Protein AF-A0A521XKG6-F1 (afdb_monomer_lite)

Sequence (71 aa):
MAKRDPERTMKLRIAVRYLLDRDSLIKGNQSRLAEHFKVSRQRVHQIVCEERQRDPHVVEQVRHDQMVASH

Foldseek 3Di:
DPDPDVVLVVVLLVVLLVCLVVVNPPPVVLVVSCVVSVHDSVVSVVSNVVSPVVDPVSVPPVVPVVPPPPD

pLDDT: mean 75.23, std 16.97, range [42.78, 91.38]

Radius of gyration: 13.93 Å; chains: 1; bounding box: 28×24×46 Å

Structure (mmCIF, N/CA/C/O backbone):
data_AF-A0A521XKG6-F1
#
_entry.id   AF-A0A521XKG6-F1
#
loop_
_atom_site.group_PDB
_atom_site.id
_atom_site.type_symbol
_atom_site.label_atom_id
_atom_site.label_alt_id
_atom_site.label_comp_id
_atom_site.label_asym_id
_atom_site.label_entity_id
_atom_site.label_seq_id
_atom_site.pdbx_PDB_ins_code
_atom_site.Cartn_x
_atom_site.Cartn_y
_atom_site.Cartn_z
_atom_site.occupancy
_atom_site.B_iso_or_equiv
_atom_site.auth_seq_id
_atom_site.auth_comp_id
_atom_site.auth_asym_id
_atom_site.auth_atom_id
_atom_site.pdbx_PDB_model_num
ATOM 1 N N . MET A 1 1 ? -17.576 6.250 11.357 1.00 44.19 1 MET A N 1
ATOM 2 C CA . MET A 1 1 ? -16.352 6.127 10.530 1.00 44.19 1 MET A CA 1
ATOM 3 C C . MET A 1 1 ? -15.184 5.828 11.457 1.00 44.19 1 MET A C 1
ATOM 5 O O . MET A 1 1 ? -14.963 6.609 12.373 1.00 44.19 1 MET A O 1
ATOM 9 N N . ALA A 1 2 ? -14.508 4.685 11.305 1.00 55.25 2 ALA A N 1
ATOM 10 C CA . ALA A 1 2 ? -13.406 4.300 12.191 1.00 55.25 2 ALA A CA 1
ATOM 11 C C . ALA A 1 2 ? -12.311 5.381 12.189 1.00 55.25 2 ALA A C 1
ATOM 13 O O . ALA A 1 2 ? -11.926 5.854 11.116 1.00 55.25 2 ALA A O 1
ATOM 14 N N . LYS A 1 3 ? -11.847 5.783 13.383 1.00 59.59 3 LYS A N 1
ATOM 15 C CA . LYS A 1 3 ? -10.723 6.714 13.567 1.00 59.59 3 LYS A CA 1
ATOM 16 C C . LYS A 1 3 ? -9.582 6.272 12.650 1.00 59.59 3 LYS A C 1
ATOM 18 O O . LYS A 1 3 ? -9.074 5.159 12.779 1.00 59.59 3 LYS A O 1
ATOM 23 N N . ARG A 1 4 ? -9.244 7.122 11.677 1.00 65.25 4 ARG A N 1
ATOM 24 C CA . ARG A 1 4 ? -8.110 6.901 10.778 1.00 65.25 4 ARG A CA 1
ATOM 25 C C . ARG A 1 4 ? -6.874 6.814 11.655 1.00 65.25 4 ARG A C 1
ATOM 27 O O . ARG A 1 4 ? -6.556 7.775 12.338 1.00 65.25 4 ARG A O 1
ATOM 34 N N . ASP A 1 5 ? -6.234 5.657 11.653 1.00 78.12 5 ASP A N 1
ATOM 35 C CA . ASP A 1 5 ? -4.951 5.460 12.308 1.00 78.12 5 ASP A CA 1
ATOM 36 C C . ASP A 1 5 ? -3.866 5.998 11.359 1.00 78.12 5 ASP A C 1
ATOM 38 O O . ASP A 1 5 ? -3.650 5.421 10.276 1.00 78.12 5 ASP A O 1
ATOM 42 N N . PRO A 1 6 ? -3.268 7.158 11.683 1.00 78.25 6 PRO A N 1
ATOM 43 C CA . PRO A 1 6 ? -2.316 7.808 10.796 1.00 78.25 6 PRO A CA 1
ATOM 44 C C . PRO A 1 6 ? -1.030 6.985 10.664 1.00 78.25 6 PRO A C 1
ATOM 46 O O . PRO A 1 6 ? -0.484 6.900 9.565 1.00 78.25 6 PRO A O 1
ATOM 49 N N . GLU A 1 7 ? -0.597 6.302 11.726 1.00 86.06 7 GLU A N 1
ATOM 50 C CA . GLU A 1 7 ? 0.620 5.487 11.723 1.00 86.06 7 GLU A CA 1
ATOM 51 C C . GLU A 1 7 ?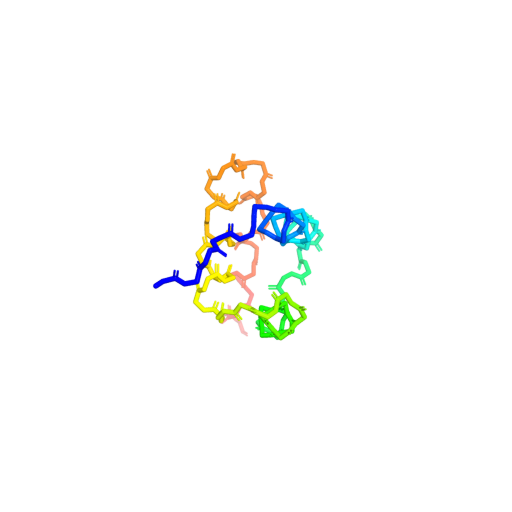 0.488 4.267 10.814 1.00 86.06 7 GLU A C 1
ATOM 53 O O . GLU A 1 7 ? 1.370 3.980 10.003 1.00 86.06 7 GLU A O 1
ATOM 58 N N . ARG A 1 8 ? -0.642 3.564 10.882 1.00 85.69 8 ARG A N 1
ATOM 59 C CA . ARG A 1 8 ? -0.937 2.438 9.989 1.00 85.69 8 ARG A CA 1
ATOM 60 C C . ARG A 1 8 ? -0.968 2.874 8.528 1.00 85.69 8 ARG A C 1
ATOM 62 O O . ARG A 1 8 ? -0.438 2.174 7.667 1.00 85.69 8 ARG A O 1
ATOM 69 N N . THR A 1 9 ? -1.572 4.029 8.246 1.00 86.00 9 THR A N 1
ATOM 70 C CA . THR A 1 9 ? -1.628 4.579 6.882 1.00 86.00 9 THR A CA 1
ATOM 71 C C . THR A 1 9 ? -0.230 4.944 6.381 1.00 86.00 9 THR A C 1
ATOM 73 O O . THR A 1 9 ? 0.099 4.668 5.229 1.00 86.00 9 THR A O 1
ATOM 76 N N . MET A 1 10 ? 0.608 5.512 7.250 1.00 88.50 10 MET A N 1
ATOM 77 C CA . MET A 1 10 ? 1.999 5.834 6.941 1.00 88.50 10 MET A CA 1
ATOM 78 C C . MET A 1 10 ? 2.822 4.572 6.646 1.00 88.50 10 MET A C 1
ATOM 80 O O . MET A 1 10 ? 3.482 4.507 5.612 1.00 88.50 10 MET A O 1
ATOM 84 N N . LYS A 1 11 ? 2.723 3.530 7.482 1.00 89.81 11 LYS A N 1
ATOM 85 C CA . LYS A 1 11 ? 3.409 2.244 7.255 1.00 89.81 11 LYS A CA 1
ATOM 86 C C . LYS A 1 11 ? 2.965 1.573 5.950 1.00 89.81 11 LYS A C 1
ATOM 88 O O . LYS A 1 11 ? 3.805 1.065 5.210 1.00 89.81 11 LYS A O 1
ATOM 93 N N . LEU A 1 12 ? 1.669 1.627 5.627 1.00 90.00 12 LEU A N 1
ATOM 94 C CA . LEU A 1 12 ? 1.139 1.115 4.360 1.00 90.00 12 LEU A CA 1
ATOM 95 C C . LEU A 1 12 ? 1.719 1.866 3.153 1.00 90.00 12 LEU A C 1
ATOM 97 O O . LEU A 1 12 ? 2.103 1.231 2.175 1.00 90.00 12 LEU A O 1
ATOM 101 N N . ARG A 1 13 ? 1.832 3.197 3.225 1.00 90.00 13 ARG A N 1
ATOM 102 C CA . ARG A 1 13 ? 2.459 4.004 2.163 1.00 90.00 13 ARG A CA 1
ATOM 103 C C . ARG A 1 13 ? 3.922 3.631 1.943 1.00 90.00 13 ARG A C 1
ATOM 105 O O . ARG A 1 13 ? 4.323 3.458 0.798 1.00 90.00 13 ARG A O 1
ATOM 112 N N . ILE A 1 14 ? 4.692 3.444 3.018 1.00 90.06 14 ILE A N 1
ATOM 113 C CA . ILE A 1 14 ? 6.099 3.017 2.932 1.00 90.06 14 ILE A CA 1
ATOM 114 C C . ILE A 1 14 ? 6.207 1.650 2.242 1.00 90.06 14 ILE A C 1
ATOM 116 O O . ILE A 1 14 ? 6.999 1.492 1.316 1.00 90.06 14 ILE A O 1
ATOM 120 N N . ALA A 1 15 ? 5.375 0.682 2.637 1.00 89.81 15 ALA A N 1
ATOM 121 C CA . ALA A 1 15 ? 5.365 -0.648 2.029 1.00 89.81 15 ALA A CA 1
ATOM 122 C C . ALA A 1 15 ? 4.977 -0.609 0.541 1.00 89.81 15 ALA A C 1
ATOM 124 O O . ALA A 1 15 ? 5.621 -1.252 -0.284 1.00 89.81 15 ALA A O 1
ATOM 125 N N . VAL A 1 16 ? 3.947 0.167 0.186 1.00 88.94 16 VAL A N 1
ATOM 126 C CA . VAL A 1 16 ? 3.519 0.354 -1.208 1.00 88.94 16 VAL A CA 1
ATOM 127 C C . VAL A 1 16 ? 4.633 0.977 -2.041 1.00 88.94 16 VAL A C 1
ATOM 129 O O . VAL A 1 16 ? 4.922 0.474 -3.122 1.00 88.94 16 VAL A O 1
ATOM 132 N N . ARG A 1 17 ? 5.290 2.022 -1.529 1.00 86.31 17 ARG A N 1
ATOM 133 C CA . ARG A 1 17 ? 6.400 2.684 -2.216 1.00 86.31 17 ARG A CA 1
ATOM 134 C C . ARG A 1 17 ? 7.563 1.726 -2.464 1.00 86.31 17 ARG A C 1
ATOM 136 O O . ARG A 1 17 ? 8.032 1.637 -3.588 1.00 86.31 17 ARG A O 1
ATOM 143 N N . TYR A 1 18 ? 7.962 0.955 -1.455 1.00 86.38 18 TYR A N 1
ATOM 144 C CA . TYR A 1 18 ? 9.023 -0.046 -1.587 1.00 86.38 18 TYR A CA 1
ATOM 145 C C . TYR A 1 18 ? 8.703 -1.131 -2.628 1.00 86.38 18 TYR A C 1
ATOM 147 O O . TYR A 1 18 ? 9.577 -1.570 -3.370 1.00 86.38 18 TYR A O 1
ATOM 155 N N . LEU A 1 19 ? 7.444 -1.572 -2.696 1.00 85.19 19 LEU A N 1
ATOM 156 C CA . LEU A 1 19 ? 7.015 -2.572 -3.677 1.00 85.19 19 LEU A CA 1
ATOM 157 C C . LEU A 1 19 ? 6.898 -2.003 -5.095 1.00 85.19 19 LEU A C 1
ATOM 159 O O . LEU A 1 19 ? 7.112 -2.745 -6.049 1.00 85.19 19 LEU A O 1
ATOM 163 N N . LEU A 1 20 ? 6.542 -0.722 -5.229 1.00 83.81 20 LEU A N 1
ATOM 164 C 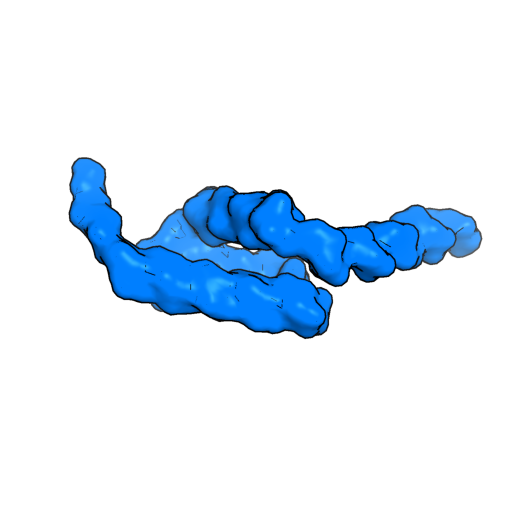CA . LEU A 1 20 ? 6.520 -0.014 -6.510 1.00 83.81 20 LEU A CA 1
ATOM 165 C C . LEU A 1 20 ? 7.935 0.225 -7.048 1.00 83.81 20 LEU A C 1
ATOM 167 O O . LEU A 1 20 ? 8.167 -0.028 -8.220 1.00 83.81 20 LEU A O 1
ATOM 171 N N . ASP A 1 21 ? 8.865 0.645 -6.190 1.00 82.19 21 ASP A N 1
ATOM 172 C CA . ASP A 1 21 ? 10.281 0.868 -6.525 1.00 82.19 21 ASP A CA 1
ATOM 173 C C . ASP A 1 21 ? 10.947 -0.393 -7.107 1.00 82.19 21 ASP A C 1
ATOM 175 O O . ASP A 1 21 ? 11.687 -0.332 -8.081 1.00 82.19 21 ASP A O 1
ATOM 179 N N . ARG A 1 22 ? 10.598 -1.568 -6.571 1.00 81.06 22 ARG A N 1
ATOM 180 C CA . ARG A 1 22 ? 11.146 -2.867 -6.997 1.00 81.06 22 ARG A CA 1
ATOM 181 C C . ARG A 1 22 ? 10.355 -3.568 -8.105 1.00 81.06 22 ARG A C 1
ATOM 183 O O . ARG A 1 22 ? 10.530 -4.773 -8.281 1.00 81.06 22 ARG A O 1
ATOM 190 N N . ASP A 1 23 ? 9.409 -2.876 -8.742 1.00 71.62 23 ASP A N 1
ATOM 191 C CA . ASP A 1 23 ? 8.443 -3.426 -9.712 1.00 71.62 23 ASP A CA 1
ATOM 192 C C . ASP A 1 23 ? 7.757 -4.733 -9.246 1.00 71.62 23 ASP A C 1
ATOM 194 O O . ASP A 1 23 ? 7.305 -5.581 -10.007 1.00 71.62 23 ASP A O 1
ATOM 198 N N . SER A 1 24 ? 7.656 -4.919 -7.931 1.00 78.12 24 SER A N 1
ATOM 199 C CA . SER A 1 24 ? 7.197 -6.162 -7.310 1.00 78.12 24 SER A CA 1
ATOM 200 C C . SER A 1 24 ? 5.733 -6.070 -6.885 1.00 78.12 24 SER A C 1
ATOM 202 O O . SER A 1 24 ? 5.250 -6.888 -6.102 1.00 78.12 24 SER A O 1
ATOM 204 N N . LEU A 1 25 ? 4.981 -5.073 -7.360 1.00 75.50 25 LEU A N 1
ATOM 205 C CA . LEU A 1 25 ? 3.575 -4.881 -7.002 1.00 75.50 25 LEU A CA 1
ATOM 206 C C . LEU A 1 25 ? 2.637 -5.722 -7.891 1.00 75.50 25 LEU A C 1
ATOM 208 O O . LEU A 1 25 ? 1.795 -5.202 -8.622 1.00 75.50 25 LEU A O 1
ATOM 212 N N . ILE A 1 26 ? 2.753 -7.046 -7.792 1.00 74.88 26 ILE A N 1
ATOM 213 C CA . ILE A 1 26 ? 1.896 -8.005 -8.505 1.00 74.88 26 ILE A CA 1
ATOM 214 C C . ILE A 1 26 ? 0.450 -7.919 -7.968 1.00 74.88 26 ILE A C 1
ATOM 216 O O . ILE A 1 26 ? 0.231 -7.606 -6.794 1.00 74.88 26 ILE A O 1
ATOM 220 N N . LYS A 1 27 ? -0.565 -8.245 -8.787 1.00 67.00 27 LYS A N 1
ATOM 221 C CA . LYS A 1 27 ? -2.005 -8.227 -8.420 1.00 67.00 27 LYS A CA 1
ATOM 222 C C . LYS A 1 27 ? -2.331 -8.882 -7.062 1.00 67.00 27 LYS A C 1
ATOM 224 O O . LYS A 1 27 ? -3.234 -8.402 -6.375 1.00 67.00 27 LYS A O 1
ATOM 229 N N . GLY A 1 28 ? -1.607 -9.932 -6.663 1.00 73.12 28 GLY A N 1
ATOM 230 C CA . GLY A 1 28 ? -1.789 -10.618 -5.374 1.00 73.12 28 GLY A CA 1
ATOM 231 C C . GLY A 1 28 ? -1.320 -9.816 -4.151 1.00 73.12 28 GLY A C 1
ATOM 232 O O . GLY A 1 28 ? -1.869 -9.968 -3.058 1.00 73.12 28 GLY A O 1
ATOM 233 N N . ASN A 1 29 ? -0.372 -8.894 -4.328 1.00 79.94 29 ASN A N 1
ATOM 234 C CA . ASN A 1 29 ? 0.234 -8.155 -3.222 1.00 79.94 29 ASN A CA 1
ATOM 235 C C . ASN A 1 29 ? -0.719 -7.116 -2.624 1.00 79.94 29 ASN A C 1
ATOM 237 O O . ASN A 1 29 ? -0.681 -6.891 -1.419 1.00 79.94 29 ASN A O 1
ATOM 241 N N . GLN A 1 30 ? -1.647 -6.548 -3.405 1.00 85.94 30 GLN A N 1
ATOM 242 C CA . GLN A 1 30 ? -2.638 -5.605 -2.866 1.00 85.94 30 GLN A CA 1
ATOM 243 C C . GLN A 1 30 ? -3.633 -6.272 -1.906 1.00 85.94 30 GLN A C 1
ATOM 245 O O . GLN A 1 30 ? -3.994 -5.671 -0.896 1.00 85.94 30 GLN A O 1
ATOM 250 N N . SER A 1 31 ? -4.057 -7.509 -2.189 1.00 88.50 31 SER A N 1
ATOM 251 C CA . SER A 1 31 ? -4.926 -8.272 -1.282 1.00 88.50 31 SER A CA 1
ATOM 252 C C . SER A 1 31 ? -4.184 -8.642 0.004 1.00 88.50 31 SER A C 1
ATOM 254 O O . SER A 1 31 ? -4.702 -8.433 1.097 1.00 88.50 31 SER A O 1
ATOM 256 N N . ARG A 1 32 ? -2.921 -9.068 -0.116 1.00 89.12 32 ARG A N 1
ATOM 257 C CA . ARG A 1 32 ? -2.070 -9.391 1.037 1.00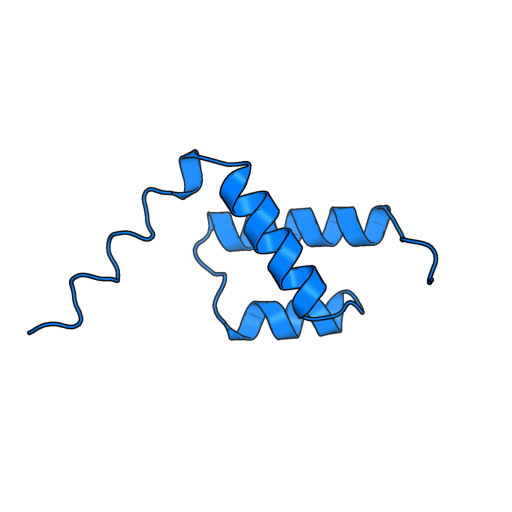 89.12 32 ARG A CA 1
ATOM 258 C C . ARG A 1 32 ? -1.788 -8.168 1.919 1.00 89.12 32 ARG A C 1
ATOM 260 O O . ARG A 1 32 ? -1.831 -8.267 3.142 1.00 89.12 32 ARG A O 1
ATOM 267 N N . LEU A 1 33 ? -1.565 -6.998 1.315 1.00 89.62 33 LEU A N 1
ATOM 268 C CA . LEU A 1 33 ? -1.446 -5.721 2.030 1.00 89.62 33 LEU A CA 1
ATOM 269 C C . LEU A 1 33 ? -2.759 -5.340 2.727 1.00 89.62 33 LEU A C 1
ATOM 271 O O . LEU A 1 33 ? -2.735 -4.898 3.872 1.00 89.62 33 LEU A O 1
ATOM 275 N N . ALA A 1 34 ? -3.904 -5.533 2.072 1.00 90.94 34 ALA A N 1
ATOM 276 C CA . ALA A 1 34 ? -5.209 -5.242 2.662 1.00 90.94 34 ALA A CA 1
ATOM 277 C C . ALA A 1 34 ? -5.451 -6.072 3.937 1.00 90.94 34 ALA A C 1
ATOM 279 O O . ALA A 1 34 ? -5.812 -5.522 4.980 1.00 90.94 34 ALA A O 1
ATOM 280 N N . GLU A 1 35 ? -5.160 -7.372 3.885 1.00 91.38 35 GLU A N 1
ATOM 281 C CA . GLU A 1 35 ? -5.269 -8.282 5.030 1.00 91.38 35 GLU A CA 1
ATOM 282 C C . GLU A 1 35 ? -4.280 -7.950 6.152 1.00 91.38 35 GLU A C 1
ATOM 284 O O . GLU A 1 35 ? -4.665 -7.927 7.327 1.00 91.38 35 GLU A O 1
ATOM 289 N N . HIS A 1 36 ? -3.022 -7.666 5.798 1.00 90.31 36 HIS A N 1
ATOM 290 C CA . HIS A 1 36 ? -1.963 -7.360 6.758 1.00 90.31 36 HIS A CA 1
ATOM 291 C C . HIS A 1 36 ? -2.234 -6.050 7.505 1.00 90.31 36 HIS A C 1
ATOM 293 O O . HIS A 1 36 ? -2.173 -6.001 8.731 1.00 90.31 36 HIS A O 1
ATOM 299 N N . PHE A 1 37 ? -2.607 -4.997 6.776 1.00 88.75 37 PHE A N 1
ATOM 300 C CA . PHE A 1 37 ? -2.881 -3.682 7.352 1.00 88.75 37 PHE A CA 1
ATOM 301 C C . PHE A 1 37 ? -4.322 -3.532 7.862 1.00 88.75 37 PHE A C 1
ATOM 303 O O . PHE A 1 37 ? -4.663 -2.484 8.408 1.00 88.75 37 PHE A O 1
ATOM 310 N N . LYS A 1 38 ? -5.174 -4.560 7.732 1.00 89.81 38 LYS A N 1
ATOM 311 C CA . LYS A 1 38 ? -6.594 -4.527 8.135 1.00 89.81 38 LYS A CA 1
ATOM 312 C C . LYS A 1 38 ? -7.341 -3.346 7.503 1.00 89.81 38 LYS A C 1
ATOM 314 O O . LYS A 1 38 ? -8.060 -2.607 8.178 1.00 89.81 38 LYS A O 1
ATOM 319 N N . VAL A 1 39 ? -7.135 -3.148 6.204 1.00 89.12 39 VAL A N 1
ATOM 320 C CA . VAL A 1 39 ? -7.806 -2.122 5.393 1.00 89.12 39 VAL A CA 1
ATOM 321 C C . VAL A 1 39 ? -8.491 -2.771 4.197 1.00 89.12 39 VAL A C 1
ATOM 323 O O . VAL A 1 39 ? -8.209 -3.913 3.848 1.00 89.12 39 VAL A O 1
ATOM 326 N N . SER A 1 40 ? -9.393 -2.049 3.537 1.00 90.50 40 SER A N 1
ATOM 327 C CA . SER A 1 40 ? -10.011 -2.559 2.315 1.00 90.50 40 SER A CA 1
ATOM 328 C C . SER A 1 40 ? -9.013 -2.582 1.153 1.00 90.50 40 SER A C 1
ATOM 330 O O . SER A 1 40 ? -8.149 -1.708 1.029 1.00 90.50 40 SER A O 1
ATOM 332 N N . ARG A 1 41 ? -9.187 -3.536 0.232 1.00 89.88 41 ARG A N 1
ATOM 333 C CA . ARG A 1 41 ? -8.426 -3.588 -1.028 1.00 89.88 41 ARG A CA 1
ATOM 334 C C . ARG A 1 41 ? -8.562 -2.295 -1.838 1.00 89.88 41 ARG A C 1
ATOM 336 O O . ARG A 1 41 ? -7.586 -1.832 -2.415 1.00 89.88 41 ARG A O 1
ATOM 343 N N . GLN A 1 42 ? -9.745 -1.674 -1.823 1.00 89.88 42 GLN A N 1
ATOM 344 C CA . GLN A 1 42 ? -9.970 -0.357 -2.432 1.00 89.88 42 GLN A CA 1
ATOM 345 C C . GLN A 1 42 ? -9.068 0.723 -1.826 1.00 89.88 42 GLN A C 1
ATOM 347 O O . GLN A 1 42 ? -8.522 1.538 -2.564 1.00 89.88 42 GLN A O 1
ATOM 352 N N . ARG A 1 43 ? -8.860 0.722 -0.501 1.00 89.12 43 ARG A N 1
ATOM 353 C CA . ARG A 1 43 ? -7.978 1.701 0.143 1.00 89.12 43 ARG A CA 1
ATOM 354 C C . ARG A 1 43 ? -6.517 1.497 -0.245 1.00 89.12 43 ARG A C 1
ATOM 356 O O . ARG A 1 43 ? -5.822 2.478 -0.489 1.00 89.12 43 ARG A O 1
ATOM 363 N N . VAL A 1 44 ? -6.065 0.245 -0.334 1.00 90.00 44 VAL A N 1
ATOM 364 C CA . VAL A 1 44 ? -4.720 -0.076 -0.841 1.00 90.00 44 VAL A CA 1
ATOM 365 C C . VAL A 1 44 ? -4.570 0.410 -2.280 1.00 90.00 44 VAL A C 1
ATOM 367 O O . VAL A 1 44 ? -3.600 1.092 -2.587 1.00 90.00 44 VAL A O 1
ATOM 370 N N . HIS A 1 45 ? -5.554 0.132 -3.138 1.00 89.56 45 HIS A N 1
ATOM 371 C CA . HIS A 1 45 ? -5.548 0.581 -4.528 1.00 89.56 45 HIS A CA 1
ATOM 372 C C . HIS A 1 45 ? -5.461 2.111 -4.649 1.00 89.56 45 HIS A C 1
ATOM 374 O O . HIS A 1 45 ? -4.633 2.609 -5.404 1.00 89.56 45 HIS A O 1
ATOM 380 N N . GLN A 1 46 ? -6.243 2.859 -3.861 1.00 90.06 46 GLN A N 1
ATOM 381 C CA . GLN A 1 46 ? -6.150 4.323 -3.824 1.00 90.06 46 GLN A CA 1
ATOM 382 C C . GLN A 1 46 ? -4.741 4.802 -3.470 1.00 90.06 46 GLN A C 1
ATOM 384 O O . GLN A 1 46 ? -4.199 5.649 -4.169 1.00 90.06 46 GLN A O 1
ATOM 389 N N . ILE A 1 47 ? -4.127 4.234 -2.428 1.00 89.62 47 ILE A N 1
ATOM 390 C CA . ILE A 1 47 ? -2.771 4.611 -2.007 1.00 89.62 47 ILE A CA 1
ATOM 391 C C . ILE A 1 47 ? -1.740 4.279 -3.093 1.00 89.62 47 ILE A C 1
ATOM 393 O O . ILE A 1 47 ? -0.838 5.071 -3.336 1.00 89.62 47 ILE A O 1
ATOM 397 N N . VAL A 1 48 ? -1.883 3.144 -3.782 1.00 88.44 48 VAL A N 1
ATOM 398 C CA . VAL A 1 48 ? -1.021 2.783 -4.920 1.00 88.44 48 VAL A CA 1
ATOM 399 C C . VAL A 1 48 ? -1.126 3.818 -6.041 1.00 88.44 48 VAL A C 1
ATOM 401 O O . VAL A 1 48 ? -0.101 4.244 -6.568 1.00 88.44 48 VAL A O 1
ATOM 404 N N . CYS A 1 49 ? -2.341 4.239 -6.398 1.00 88.56 49 CYS A N 1
ATOM 405 C CA . CYS A 1 49 ? -2.549 5.270 -7.414 1.00 88.56 49 CYS A CA 1
ATOM 406 C C . CYS A 1 49 ? -1.981 6.628 -6.974 1.00 88.56 49 CYS A C 1
ATOM 408 O O . CYS A 1 49 ? -1.305 7.279 -7.765 1.00 88.56 49 CYS A O 1
ATOM 410 N N . GLU A 1 50 ? -2.204 7.026 -5.716 1.00 89.00 50 GLU A N 1
ATOM 411 C CA . GLU A 1 50 ? -1.651 8.255 -5.131 1.00 89.00 50 GLU A CA 1
ATOM 412 C C . GLU A 1 50 ? -0.113 8.267 -5.193 1.00 89.00 50 GLU A C 1
ATOM 414 O O . GLU A 1 50 ? 0.475 9.253 -5.628 1.00 89.00 50 GLU A O 1
ATOM 419 N N . GLU A 1 51 ? 0.555 7.179 -4.793 1.00 86.19 51 GLU A N 1
ATOM 420 C CA . GLU A 1 51 ? 2.024 7.113 -4.797 1.00 86.19 51 GLU A CA 1
ATOM 421 C C . GLU A 1 51 ? 2.599 7.050 -6.222 1.00 86.19 51 GLU A C 1
ATOM 423 O O . GLU A 1 51 ? 3.612 7.692 -6.482 1.00 86.19 51 GLU A O 1
ATOM 428 N N . ARG A 1 52 ? 1.926 6.381 -7.173 1.00 82.44 52 ARG A N 1
ATOM 429 C CA . ARG A 1 52 ? 2.318 6.398 -8.597 1.00 82.44 52 ARG A CA 1
ATOM 430 C C . ARG A 1 52 ? 2.232 7.787 -9.230 1.00 82.44 52 ARG A C 1
ATOM 432 O O . ARG A 1 52 ? 3.026 8.101 -10.104 1.00 82.44 52 ARG A O 1
ATOM 439 N N . GLN A 1 53 ? 1.263 8.604 -8.822 1.00 83.56 53 GLN A N 1
ATOM 440 C CA . GLN A 1 53 ? 1.131 9.981 -9.313 1.00 83.56 53 GLN A CA 1
ATOM 441 C C . GLN A 1 53 ? 2.131 10.934 -8.654 1.00 83.56 53 GLN A C 1
ATOM 443 O O . GLN A 1 53 ? 2.492 11.952 -9.236 1.00 83.56 53 GLN A O 1
ATOM 448 N N . ARG A 1 54 ? 2.553 10.625 -7.424 1.00 79.44 54 ARG A N 1
ATOM 449 C CA . ARG A 1 54 ? 3.441 11.477 -6.631 1.00 79.44 54 ARG A CA 1
ATOM 450 C C . ARG A 1 54 ? 4.912 11.345 -7.025 1.00 79.44 54 ARG A C 1
ATOM 452 O O . ARG A 1 54 ? 5.669 12.270 -6.745 1.00 79.44 54 ARG A O 1
ATOM 459 N N . ASP A 1 55 ? 5.304 10.234 -7.646 1.00 65.62 55 ASP A N 1
ATOM 460 C CA . ASP A 1 55 ? 6.692 9.955 -8.018 1.00 65.62 55 ASP A CA 1
ATOM 461 C C . ASP A 1 55 ? 6.841 9.743 -9.542 1.00 65.62 55 ASP A C 1
ATOM 463 O O . ASP A 1 55 ? 6.593 8.646 -10.049 1.00 65.62 55 ASP A O 1
ATOM 467 N N . PRO A 1 56 ? 7.212 10.788 -10.310 1.00 53.50 56 PRO A N 1
ATOM 468 C CA . PRO A 1 56 ? 7.355 10.688 -11.763 1.00 53.50 56 PRO A CA 1
ATOM 469 C C . PRO A 1 56 ? 8.576 9.869 -12.218 1.00 53.50 56 PRO A C 1
ATOM 471 O O . PRO A 1 56 ? 8.664 9.541 -13.398 1.00 53.50 56 PRO A O 1
ATOM 474 N N . HIS A 1 57 ? 9.494 9.487 -11.321 1.00 53.25 57 HIS A N 1
ATOM 475 C CA . HIS A 1 57 ? 10.674 8.680 -11.667 1.00 53.25 57 HIS A CA 1
ATOM 476 C C . HIS A 1 57 ? 10.380 7.168 -11.754 1.00 53.25 57 HIS A C 1
ATOM 478 O O . HIS A 1 57 ? 11.194 6.417 -12.280 1.00 53.25 57 HIS A O 1
ATOM 484 N N . VAL A 1 58 ? 9.200 6.712 -11.313 1.00 52.56 58 VAL A N 1
ATOM 485 C CA . VAL A 1 58 ? 8.769 5.295 -11.380 1.00 52.56 58 VAL A CA 1
ATOM 486 C C . VAL A 1 58 ? 8.035 4.976 -12.706 1.00 52.56 58 VAL A C 1
ATOM 488 O O . VAL A 1 58 ? 7.569 3.862 -12.936 1.00 52.56 58 VAL A O 1
ATOM 491 N N . VAL A 1 59 ? 7.913 5.949 -13.619 1.00 47.84 59 VAL A N 1
ATOM 492 C CA . VAL A 1 59 ? 7.077 5.845 -14.835 1.00 47.84 59 VAL A CA 1
ATOM 493 C C . VAL A 1 59 ? 7.825 5.259 -16.052 1.00 47.84 59 VAL A C 1
ATOM 495 O O . VAL A 1 59 ? 7.194 4.941 -17.059 1.00 47.84 59 VAL A O 1
ATOM 498 N N . GLU A 1 60 ? 9.136 5.008 -15.972 1.00 43.38 60 GLU A N 1
ATOM 499 C CA . GLU A 1 60 ? 9.928 4.522 -17.122 1.00 43.38 60 GLU A CA 1
ATOM 500 C C . GLU A 1 60 ? 9.881 2.990 -17.344 1.00 43.38 60 GLU A C 1
ATOM 502 O O . GLU A 1 60 ? 10.473 2.488 -18.295 1.00 43.38 60 GLU A O 1
ATOM 507 N N . GLN A 1 61 ? 9.159 2.214 -16.523 1.00 45.66 61 GLN A N 1
ATOM 508 C CA . GLN A 1 61 ? 9.190 0.739 -16.620 1.00 45.66 61 GLN A CA 1
ATOM 509 C C . GLN A 1 61 ? 7.865 0.083 -17.047 1.00 45.66 61 GLN A C 1
ATOM 511 O O . GLN A 1 61 ? 7.858 -1.032 -17.561 1.00 45.66 61 GLN A O 1
ATOM 516 N N . VAL A 1 62 ? 6.735 0.799 -16.979 1.00 48.81 62 VAL A N 1
ATOM 517 C CA . VAL A 1 62 ? 5.413 0.251 -17.369 1.00 48.81 62 VAL A CA 1
ATOM 518 C C . VAL A 1 62 ? 5.203 0.232 -18.896 1.00 48.81 62 VAL A C 1
ATOM 520 O O . VAL A 1 62 ? 4.265 -0.388 -19.392 1.00 48.81 62 VAL A O 1
ATOM 523 N N . ARG A 1 63 ? 6.084 0.872 -19.678 1.00 47.28 63 ARG A N 1
ATOM 524 C CA . ARG A 1 63 ? 6.007 0.873 -21.150 1.00 47.28 63 ARG A CA 1
ATOM 525 C C . ARG A 1 63 ? 6.581 -0.380 -21.821 1.00 47.28 63 ARG A C 1
ATOM 527 O O . ARG A 1 63 ? 6.261 -0.602 -22.985 1.00 47.28 63 ARG A O 1
ATOM 534 N N . HIS A 1 64 ? 7.373 -1.199 -21.125 1.00 45.81 64 HIS A N 1
ATOM 535 C CA . HIS A 1 64 ? 8.046 -2.345 -21.755 1.00 45.81 64 HIS A CA 1
ATOM 536 C C . HIS A 1 64 ? 7.167 -3.608 -21.850 1.00 45.81 64 HIS A C 1
ATOM 538 O O . HIS A 1 64 ? 7.315 -4.380 -22.791 1.00 45.81 64 HIS A O 1
ATOM 544 N N . ASP A 1 65 ? 6.202 -3.797 -20.944 1.00 42.78 65 ASP A N 1
ATOM 545 C CA . ASP A 1 65 ? 5.394 -5.031 -20.890 1.00 42.78 65 ASP A CA 1
ATOM 546 C C . ASP A 1 65 ? 4.207 -5.041 -21.880 1.00 42.78 65 ASP A C 1
ATOM 548 O O . ASP A 1 65 ? 3.581 -6.069 -22.114 1.00 42.78 65 ASP A O 1
ATOM 552 N N . GLN A 1 66 ? 3.902 -3.904 -22.522 1.00 44.50 66 GLN A N 1
ATOM 553 C CA . GLN A 1 66 ? 2.789 -3.804 -23.479 1.00 44.50 66 GLN A CA 1
ATOM 554 C C . GLN A 1 66 ? 3.185 -4.125 -24.937 1.00 44.50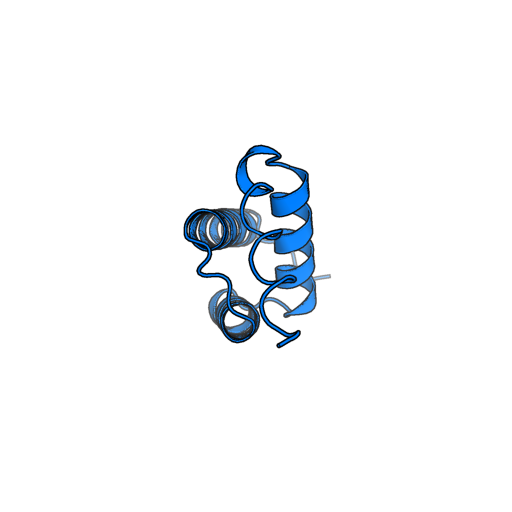 66 GLN A C 1
ATOM 556 O O . GLN A 1 66 ? 2.310 -4.160 -25.797 1.00 44.50 66 GLN A O 1
ATOM 561 N N . MET A 1 67 ? 4.469 -4.384 -25.233 1.00 52.00 67 MET A N 1
ATOM 562 C CA . MET A 1 67 ? 4.952 -4.653 -26.604 1.00 52.00 67 MET A CA 1
ATOM 563 C C . MET A 1 67 ? 5.319 -6.117 -26.897 1.00 52.00 67 MET A C 1
ATOM 565 O O . MET A 1 67 ? 5.658 -6.428 -28.034 1.00 52.00 67 MET A O 1
ATOM 569 N N . VAL A 1 68 ? 5.229 -7.034 -25.926 1.00 54.00 68 VAL A N 1
ATOM 570 C CA . VAL A 1 68 ? 5.617 -8.451 -26.123 1.00 54.00 68 VAL A CA 1
ATOM 571 C C . VAL A 1 68 ? 4.435 -9.417 -26.272 1.00 54.00 68 VAL A C 1
ATOM 573 O O . VAL A 1 68 ? 4.638 -10.594 -26.537 1.00 54.00 68 VAL A O 1
ATOM 576 N N . ALA A 1 69 ? 3.192 -8.935 -26.168 1.00 50.50 69 ALA A N 1
ATOM 577 C CA . ALA A 1 69 ? 1.979 -9.747 -26.342 1.00 50.50 69 ALA A CA 1
ATOM 578 C C . ALA A 1 69 ? 1.413 -9.709 -27.779 1.00 50.50 69 ALA A C 1
ATOM 580 O O . ALA A 1 69 ? 0.214 -9.881 -27.996 1.00 50.50 69 ALA A O 1
ATOM 581 N N . SER A 1 70 ? 2.255 -9.434 -28.775 1.00 48.94 70 SER A N 1
ATOM 582 C CA . SER A 1 70 ? 1.887 -9.472 -30.194 1.00 48.94 70 SER A CA 1
ATOM 583 C C . SER A 1 70 ? 3.073 -9.953 -31.026 1.00 48.94 70 SER A C 1
ATOM 585 O O . SER A 1 70 ? 3.730 -9.149 -31.682 1.00 48.94 70 SER A O 1
ATOM 587 N N . HIS A 1 71 ? 3.372 -11.249 -30.943 1.00 44.19 71 HIS A N 1
ATOM 588 C CA . HIS A 1 71 ? 4.009 -12.052 -31.992 1.00 44.19 71 HIS A CA 1
ATOM 589 C C . HIS A 1 71 ? 3.639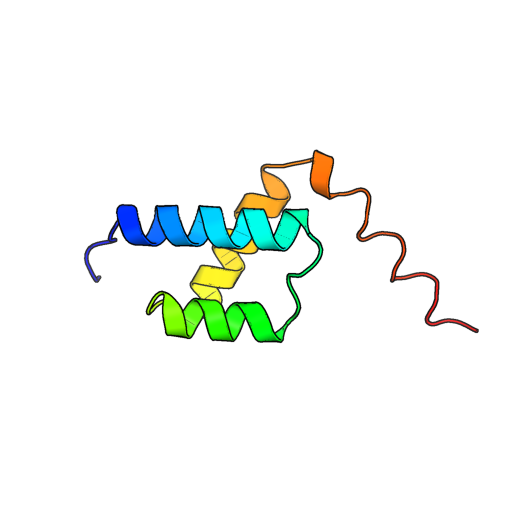 -13.521 -31.789 1.00 44.19 71 HIS A C 1
ATOM 591 O O . HIS A 1 71 ? 3.598 -13.951 -30.614 1.00 44.19 71 HIS A O 1
#

Secondary structure (DSSP, 8-state):
-----HHHHHHHHH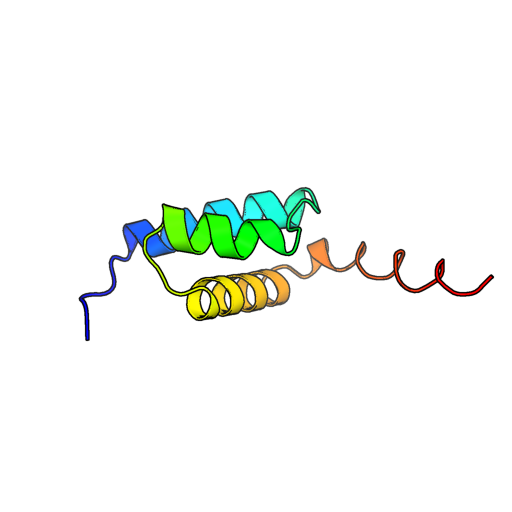HHHHHHHTT---HHHHHHHHHHHT--HHHHHHHHHHHHHH-GGGTTSTTSTTSSS--